Protein AF-A0A2A2K9R4-F1 (afdb_monomer_lite)

Organism: NCBI:txid2018661

Secondary structure (DSSP, 8-state):
-HHHHHHHHHHHHHHHHHHHHHHTTHHHHHHHHHHHHHHHHHHHHHHS-HHHHHHHHHHHTSTTT--HHHHHHHHHHHH-HHHHHHHHHSHHHHHHHHHHHHHHHHHHH-HHHHHHHHHHHHHHHHHHHHHHHH--

Sequence (136 aa):
MERMIQFVAVVVVCTSIGIACEHYEVNRYLKWLLMALPAIVWVLRKHLTVEDQRQDLFKLYSEEHFNDAEFANIVQATRDPAKAKELGQSDQGKRLSEKLTRLMRESASDPQVQALAQARMQEVEDDLSALEQALP

Foldseek 3Di:
DVVVVVVVVVVVVVVVVVVVCVVVCVVVVVVCCVVVVVQLVVLCCVLVDPVVVVVVVCVLLDCVQDDPVRNVLVVVLVVDVVSVVVLCVDPNNVVVVVSSVVSVVVCVPDPVSVVVVVVSVVSSVVSSVVVVVVPD

pLDDT: mean 80.36, std 9.48, range [56.12, 93.31]

Radius of gyration: 26.51 Å; chains: 1; bounding box: 44×22×79 Å

Structure (mmCIF, N/CA/C/O backbone):
data_AF-A0A2A2K9R4-F1
#
_entry.id   AF-A0A2A2K9R4-F1
#
loop_
_atom_site.group_PDB
_atom_site.id
_atom_site.type_symbol
_atom_site.label_atom_id
_atom_site.label_alt_id
_atom_site.label_comp_id
_atom_site.label_asym_id
_atom_site.label_entity_id
_atom_site.label_seq_id
_atom_site.pdbx_PDB_ins_code
_atom_site.Cartn_x
_atom_site.Cartn_y
_atom_site.Cartn_z
_atom_site.occupancy
_atom_site.B_iso_or_equiv
_atom_site.auth_seq_id
_atom_site.auth_comp_id
_atom_site.auth_asym_id
_atom_site.auth_atom_id
_atom_site.pdbx_PDB_model_num
ATOM 1 N N . MET A 1 1 ? 24.345 6.471 56.551 1.00 60.69 1 MET A N 1
ATOM 2 C CA . MET A 1 1 ? 23.112 7.290 56.615 1.00 60.69 1 MET A CA 1
ATOM 3 C C . MET A 1 1 ? 22.710 7.824 55.243 1.00 60.69 1 MET A C 1
ATOM 5 O O . MET A 1 1 ? 21.556 7.675 54.877 1.00 60.69 1 MET A O 1
ATOM 9 N N . GLU A 1 2 ? 23.646 8.330 54.441 1.00 67.75 2 GLU A N 1
ATOM 10 C CA . GLU A 1 2 ? 23.382 8.904 53.108 1.00 67.75 2 GLU A CA 1
ATOM 11 C C . GLU A 1 2 ? 22.692 7.946 52.108 1.00 67.75 2 GLU A C 1
ATOM 13 O O . GLU A 1 2 ? 21.677 8.296 51.512 1.00 67.75 2 GLU A O 1
ATOM 18 N N . ARG A 1 3 ? 23.140 6.684 52.010 1.00 66.69 3 ARG A N 1
ATOM 19 C CA . ARG A 1 3 ? 22.508 5.667 51.136 1.00 66.69 3 ARG A CA 1
ATOM 20 C C . ARG A 1 3 ? 21.084 5.278 51.554 1.00 66.69 3 ARG A C 1
ATOM 22 O O . ARG A 1 3 ? 20.280 4.885 50.719 1.00 66.69 3 ARG A O 1
ATOM 29 N N . MET A 1 4 ? 20.773 5.387 52.845 1.00 73.56 4 MET A N 1
ATOM 30 C CA . MET A 1 4 ? 19.445 5.071 53.379 1.00 73.56 4 MET A CA 1
ATOM 31 C C . MET A 1 4 ? 18.447 6.179 53.027 1.00 73.56 4 MET A C 1
ATOM 33 O O . MET A 1 4 ? 17.317 5.890 52.650 1.00 73.56 4 MET A O 1
ATOM 37 N N . ILE A 1 5 ? 18.896 7.439 53.061 1.00 77.88 5 ILE A N 1
ATOM 38 C CA . ILE A 1 5 ? 18.103 8.599 52.634 1.00 77.88 5 ILE A CA 1
ATOM 39 C C . ILE A 1 5 ? 17.804 8.527 51.129 1.00 77.88 5 ILE A C 1
ATOM 41 O O . ILE A 1 5 ? 16.665 8.745 50.728 1.00 77.88 5 ILE A O 1
ATOM 45 N N . GLN A 1 6 ? 18.784 8.145 50.302 1.00 71.19 6 GLN A N 1
ATOM 46 C CA . GLN A 1 6 ? 18.570 7.943 48.862 1.00 71.19 6 GLN A CA 1
ATOM 47 C C . GLN A 1 6 ? 17.536 6.849 48.572 1.00 71.19 6 GLN A C 1
ATOM 49 O O . GLN A 1 6 ? 16.667 7.036 47.726 1.00 71.19 6 GLN A O 1
ATOM 54 N N . PHE A 1 7 ? 17.593 5.729 49.296 1.00 78.44 7 PHE A N 1
ATOM 55 C CA . PHE A 1 7 ? 16.645 4.632 49.103 1.00 78.44 7 PHE A CA 1
ATOM 56 C C . PHE A 1 7 ? 15.212 5.049 49.458 1.00 78.44 7 PHE A C 1
ATOM 58 O O . PHE A 1 7 ? 14.286 4.816 48.686 1.00 78.44 7 PHE A O 1
ATOM 65 N N . VAL A 1 8 ? 15.033 5.738 50.590 1.00 81.50 8 VAL A N 1
ATOM 66 C CA . VAL A 1 8 ? 13.720 6.252 51.010 1.00 81.50 8 VAL A CA 1
ATOM 67 C C . VAL A 1 8 ? 13.184 7.280 50.010 1.00 81.50 8 VAL A C 1
ATOM 69 O O . VAL A 1 8 ? 12.012 7.215 49.649 1.00 81.50 8 VAL A O 1
ATOM 72 N N . ALA A 1 9 ? 14.033 8.178 49.502 1.00 81.38 9 ALA A N 1
ATOM 73 C CA . ALA A 1 9 ? 13.630 9.162 48.498 1.00 81.38 9 ALA A CA 1
ATOM 74 C C . ALA A 1 9 ? 13.121 8.499 47.206 1.00 81.38 9 ALA A C 1
ATOM 76 O O . ALA A 1 9 ? 12.073 8.887 46.693 1.00 81.38 9 ALA A O 1
ATOM 77 N N . VAL A 1 10 ? 13.807 7.461 46.716 1.00 81.88 10 VAL A N 1
ATOM 78 C CA . VAL A 1 10 ? 13.382 6.718 45.518 1.00 81.88 10 VAL A CA 1
ATOM 79 C C . VAL A 1 10 ? 12.041 6.020 45.745 1.00 81.88 10 VAL A C 1
ATOM 81 O O . VAL A 1 10 ? 11.152 6.128 44.905 1.00 81.88 10 VAL A O 1
ATOM 84 N N . VAL A 1 11 ? 11.852 5.359 46.892 1.00 80.38 11 VAL A N 1
ATOM 85 C CA . VAL A 1 11 ? 10.588 4.666 47.196 1.00 80.38 11 VAL A CA 1
ATOM 86 C C . VAL A 1 11 ? 9.416 5.648 47.267 1.00 80.38 11 VAL A C 1
ATOM 88 O O . VAL A 1 11 ? 8.354 5.375 46.708 1.00 80.38 11 VAL A O 1
ATOM 91 N N . VAL A 1 12 ? 9.602 6.812 47.894 1.00 85.81 12 VAL A N 1
ATOM 92 C CA . VAL A 1 12 ? 8.556 7.844 47.988 1.00 85.81 12 VAL A CA 1
ATOM 93 C C . VAL A 1 12 ? 8.204 8.405 46.607 1.00 85.81 12 VAL A C 1
ATOM 95 O O . VAL A 1 12 ? 7.021 8.549 46.292 1.00 85.81 12 VAL A O 1
ATOM 98 N N . VAL A 1 13 ? 9.200 8.658 45.752 1.00 82.94 13 VAL A N 1
ATOM 99 C CA . VAL A 1 13 ? 8.982 9.130 44.374 1.00 82.94 13 VAL A CA 1
ATOM 100 C C . VAL A 1 13 ? 8.247 8.079 43.537 1.00 82.94 13 VAL A C 1
ATOM 102 O O . VAL A 1 13 ? 7.242 8.393 42.909 1.00 82.94 13 VAL A O 1
ATOM 105 N N . CYS A 1 14 ? 8.668 6.813 43.570 1.00 69.44 14 CYS A N 1
ATOM 106 C CA . CYS A 1 14 ? 7.992 5.751 42.820 1.00 69.44 14 CYS A CA 1
ATOM 107 C C . CYS A 1 14 ? 6.544 5.534 43.286 1.00 69.44 14 CYS A C 1
ATOM 109 O O . CYS A 1 14 ? 5.653 5.343 42.460 1.00 69.44 14 CYS A O 1
ATOM 111 N N . THR A 1 15 ? 6.292 5.611 44.594 1.00 78.44 15 THR A N 1
ATOM 112 C CA . THR A 1 15 ? 4.946 5.426 45.160 1.00 78.44 15 THR A CA 1
ATOM 113 C C . THR A 1 15 ? 4.021 6.588 44.795 1.00 78.44 15 THR A C 1
ATOM 115 O O . THR A 1 15 ? 2.878 6.369 44.403 1.00 78.44 15 THR A O 1
ATOM 118 N N . SER A 1 16 ? 4.514 7.828 44.855 1.00 75.38 16 SER A N 1
ATOM 119 C CA . SER A 1 16 ? 3.735 9.016 44.476 1.00 75.38 16 SER A CA 1
ATOM 120 C C . SER A 1 16 ? 3.451 9.081 42.973 1.00 75.38 16 SER A C 1
ATOM 122 O O . SER A 1 16 ? 2.343 9.451 42.593 1.00 75.38 16 SER A O 1
ATOM 124 N N . ILE A 1 17 ? 4.385 8.637 42.122 1.00 75.81 17 ILE A N 1
ATOM 125 C CA . ILE A 1 17 ? 4.136 8.452 40.683 1.00 75.81 17 ILE A CA 1
ATOM 126 C C . ILE A 1 17 ? 3.053 7.389 40.454 1.00 75.81 17 ILE A C 1
ATOM 128 O O . ILE A 1 17 ? 2.146 7.625 39.664 1.00 75.81 17 ILE A O 1
ATOM 132 N N . GLY A 1 18 ? 3.098 6.257 41.167 1.00 69.94 18 GLY A N 1
ATOM 133 C CA . GLY A 1 18 ? 2.070 5.214 41.074 1.00 69.94 18 GLY A CA 1
ATOM 134 C C . GLY A 1 18 ? 0.670 5.726 41.426 1.00 69.94 18 GLY A C 1
ATOM 135 O O . GLY A 1 18 ? -0.262 5.548 40.644 1.00 69.94 18 GLY A O 1
ATOM 136 N N . ILE A 1 19 ? 0.547 6.446 42.545 1.00 76.62 19 ILE A N 1
ATOM 137 C CA . ILE A 1 19 ? -0.716 7.059 42.990 1.00 76.62 19 ILE A CA 1
ATOM 138 C C . ILE A 1 19 ? -1.186 8.130 41.999 1.00 76.62 19 ILE A C 1
ATOM 140 O O . ILE A 1 19 ? -2.371 8.197 41.685 1.00 76.62 19 ILE A O 1
ATOM 144 N N . ALA A 1 20 ? -0.278 8.951 41.461 1.00 69.25 20 ALA A N 1
ATOM 145 C CA . ALA A 1 20 ? -0.625 9.936 40.442 1.00 69.25 20 ALA A CA 1
ATOM 146 C C . ALA A 1 20 ? -1.120 9.258 39.152 1.00 69.25 20 ALA A C 1
ATOM 148 O O . ALA A 1 20 ? -2.157 9.641 38.623 1.00 69.25 20 ALA A O 1
ATOM 149 N N . CYS A 1 21 ? -0.448 8.212 38.666 1.00 62.50 21 CYS A N 1
ATOM 150 C CA . CYS A 1 21 ? -0.892 7.454 37.492 1.00 62.50 21 CYS A CA 1
ATOM 151 C C . CYS A 1 21 ? -2.268 6.794 37.686 1.00 62.50 21 CYS A C 1
ATOM 153 O O . CYS A 1 21 ? -3.030 6.680 36.723 1.00 62.50 21 CYS A O 1
ATOM 155 N N . GLU A 1 22 ? -2.590 6.373 38.909 1.00 67.44 22 GLU A N 1
ATOM 156 C CA . GLU A 1 22 ? -3.905 5.843 39.278 1.00 67.44 22 GLU A CA 1
ATOM 157 C C . GLU A 1 22 ? -4.966 6.955 39.357 1.00 67.44 22 GLU A C 1
ATOM 159 O O . GLU A 1 22 ? -6.069 6.792 38.842 1.00 67.44 22 GLU A O 1
ATOM 164 N N . HIS A 1 23 ? -4.605 8.121 39.905 1.00 65.88 23 HIS A N 1
ATOM 165 C CA . HIS A 1 23 ? -5.486 9.283 40.048 1.00 65.88 23 HIS A CA 1
ATOM 166 C C . HIS A 1 23 ? -5.819 9.975 38.715 1.00 65.88 23 HIS A C 1
ATOM 168 O O . HIS A 1 23 ? -6.942 10.425 38.522 1.00 65.88 23 HIS A O 1
ATOM 174 N N . TYR A 1 24 ? -4.869 10.033 37.776 1.00 66.25 24 TYR A N 1
ATOM 175 C CA . TYR A 1 24 ? -5.051 10.649 36.453 1.00 66.25 24 TYR A CA 1
ATOM 176 C C . TYR A 1 24 ? -5.689 9.708 35.414 1.00 66.25 24 TYR A C 1
ATOM 178 O O . TYR A 1 24 ? -5.652 10.001 34.221 1.00 66.25 24 TYR A O 1
ATOM 186 N N . GLU A 1 25 ? -6.228 8.556 35.833 1.00 62.69 25 GLU A N 1
ATOM 187 C CA . GLU A 1 25 ? -6.805 7.527 34.951 1.00 62.69 25 GLU A CA 1
ATOM 188 C C . GLU A 1 25 ? -5.873 7.074 33.811 1.00 62.69 25 GLU A C 1
ATOM 190 O O . GLU A 1 25 ? -6.316 6.457 32.841 1.00 62.69 25 GLU A O 1
ATOM 195 N N . VAL A 1 26 ? -4.560 7.314 33.924 1.00 60.31 26 VAL A N 1
ATOM 196 C CA . VAL A 1 26 ? -3.576 6.934 32.898 1.00 60.31 26 VAL A CA 1
ATOM 197 C C . VAL A 1 26 ? -3.638 5.429 32.674 1.00 60.31 26 VAL A C 1
ATOM 199 O O . VAL A 1 26 ? -3.581 4.976 31.540 1.00 60.31 26 VAL A O 1
ATOM 202 N N . ASN A 1 27 ? -3.871 4.652 33.734 1.00 61.84 27 ASN A N 1
ATOM 203 C CA . ASN A 1 27 ? -4.061 3.2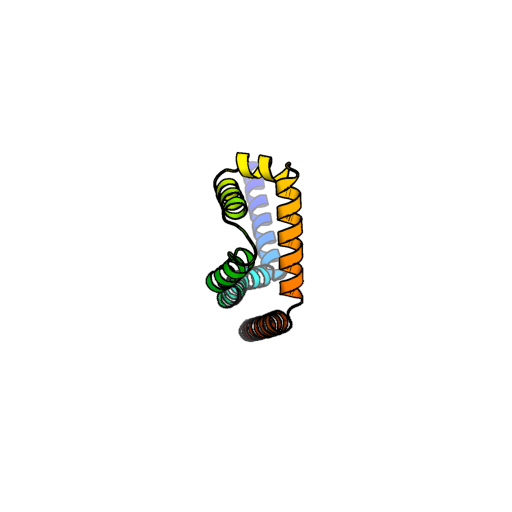05 33.656 1.00 61.84 27 ASN A CA 1
ATOM 204 C C . ASN A 1 27 ? -5.355 2.800 32.913 1.00 61.84 27 ASN A C 1
ATOM 206 O O . ASN A 1 27 ? -5.396 1.747 32.280 1.00 61.84 27 ASN A O 1
ATOM 210 N N . ARG A 1 28 ? -6.403 3.637 32.943 1.00 60.34 28 ARG A N 1
ATOM 211 C CA . ARG A 1 28 ? -7.653 3.429 32.193 1.00 60.34 28 ARG A CA 1
ATOM 212 C C . ARG A 1 28 ? -7.432 3.693 30.710 1.00 60.34 28 ARG A C 1
ATOM 214 O O . ARG A 1 28 ? -7.732 2.817 29.909 1.00 60.34 28 ARG A O 1
ATOM 221 N N . TYR A 1 29 ? -6.823 4.828 30.358 1.00 59.97 29 TYR A N 1
ATOM 222 C CA . TYR A 1 29 ? -6.469 5.148 28.972 1.00 59.97 29 TYR A CA 1
ATOM 223 C C . TYR A 1 29 ? -5.464 4.155 28.392 1.00 59.97 29 TYR A C 1
ATOM 225 O O . TYR A 1 29 ? -5.659 3.699 27.275 1.00 59.97 29 TYR A O 1
ATOM 233 N N . LEU A 1 30 ? -4.433 3.754 29.144 1.00 63.97 30 LEU A N 1
ATOM 234 C CA . LEU A 1 30 ? -3.456 2.766 28.682 1.00 63.97 30 LEU A CA 1
ATOM 235 C C . LEU A 1 30 ? -4.104 1.393 28.470 1.00 63.97 30 LEU A C 1
ATOM 237 O O . LEU A 1 30 ? -3.813 0.747 27.470 1.00 63.97 30 LEU A O 1
ATOM 241 N N . LYS A 1 31 ? -5.008 0.959 29.365 1.00 60.66 31 LYS A N 1
ATOM 242 C CA . LYS A 1 31 ? -5.814 -0.259 29.171 1.00 60.66 31 LYS A CA 1
ATOM 243 C C . LYS A 1 31 ? -6.698 -0.158 27.936 1.00 60.66 31 LYS A C 1
ATOM 245 O O . LYS A 1 31 ? -6.731 -1.100 27.155 1.00 60.66 31 LYS A O 1
ATOM 250 N N . TRP A 1 32 ? -7.381 0.968 27.747 1.00 63.12 32 TRP A N 1
ATOM 251 C CA . TRP A 1 32 ? -8.226 1.204 26.579 1.00 63.12 32 TRP A CA 1
ATOM 252 C C . TRP A 1 32 ? -7.398 1.157 25.293 1.00 63.12 32 TRP A C 1
ATOM 254 O O . TRP A 1 32 ? -7.742 0.449 24.359 1.00 63.12 32 TRP A O 1
ATOM 264 N N . LEU A 1 33 ? -6.235 1.808 25.284 1.00 64.06 33 LEU A N 1
ATOM 265 C CA . LEU A 1 33 ? -5.315 1.848 24.149 1.00 64.06 33 LEU A CA 1
ATOM 266 C C . LEU A 1 33 ? -4.709 0.462 23.859 1.00 64.06 33 LEU A C 1
ATOM 268 O O . LEU A 1 33 ? -4.621 0.069 22.701 1.00 64.06 33 LEU A O 1
ATOM 272 N N . LEU A 1 34 ? -4.371 -0.316 24.894 1.00 63.91 34 LEU A N 1
ATOM 273 C CA . LEU A 1 34 ? -3.881 -1.697 24.775 1.00 63.91 34 LEU A CA 1
ATOM 274 C C . LEU A 1 34 ? -4.962 -2.698 24.336 1.00 63.91 34 LEU A C 1
ATOM 276 O O . LEU A 1 34 ? -4.627 -3.658 23.646 1.00 63.91 34 LEU A O 1
ATOM 280 N N . MET A 1 35 ? -6.231 -2.502 24.714 1.00 64.19 35 MET A N 1
ATOM 281 C CA . MET A 1 35 ? -7.337 -3.395 24.333 1.00 64.19 35 MET A CA 1
ATOM 282 C C . MET A 1 35 ? -7.976 -3.024 22.987 1.00 64.19 35 MET A C 1
ATOM 284 O O . MET A 1 35 ? -8.359 -3.918 22.234 1.00 64.19 35 MET A O 1
ATOM 288 N N . ALA A 1 36 ? -8.044 -1.736 22.646 1.00 69.12 36 ALA A N 1
ATOM 289 C CA . ALA A 1 36 ? -8.643 -1.259 21.403 1.00 69.12 36 ALA A CA 1
ATOM 290 C C . ALA A 1 36 ? -7.710 -1.428 20.194 1.00 69.12 36 ALA A C 1
ATOM 292 O O . ALA A 1 36 ? -8.180 -1.776 19.115 1.00 69.12 36 ALA A O 1
ATOM 293 N N . LEU A 1 37 ? -6.389 -1.250 20.349 1.00 73.81 37 LEU A N 1
ATOM 294 C CA . LEU A 1 37 ? -5.434 -1.385 19.235 1.00 73.81 37 LEU A CA 1
ATOM 295 C C . LEU A 1 37 ? -5.536 -2.736 18.503 1.00 73.81 37 LEU A C 1
ATOM 297 O O . LEU A 1 37 ? -5.658 -2.730 17.278 1.00 73.81 37 LEU A O 1
ATOM 301 N N . PRO A 1 38 ? -5.518 -3.894 19.195 1.00 79.75 38 PRO A N 1
ATOM 302 C CA . PRO A 1 38 ? -5.665 -5.190 18.538 1.00 79.75 38 PRO A CA 1
ATOM 303 C C . PRO A 1 38 ? -7.006 -5.348 17.813 1.00 79.75 38 PRO A C 1
ATOM 305 O O . PRO A 1 38 ? -7.042 -5.942 16.737 1.00 79.75 38 PRO A O 1
ATOM 308 N N . ALA A 1 39 ? -8.089 -4.802 18.373 1.00 80.31 39 ALA A N 1
ATOM 309 C CA . ALA A 1 39 ? -9.430 -4.882 17.799 1.00 80.31 39 ALA A CA 1
ATOM 310 C C . ALA A 1 39 ? -9.570 -4.009 16.541 1.00 80.31 39 ALA A C 1
ATOM 312 O O . ALA A 1 39 ? -10.062 -4.475 15.516 1.00 80.31 39 ALA A O 1
ATOM 313 N N . ILE A 1 40 ? -9.037 -2.785 16.572 1.00 79.94 40 ILE A N 1
ATOM 314 C CA . ILE A 1 40 ? -8.976 -1.892 15.408 1.00 79.94 40 ILE A CA 1
ATOM 315 C C . ILE A 1 40 ? -8.130 -2.529 14.299 1.00 79.94 40 ILE A C 1
ATOM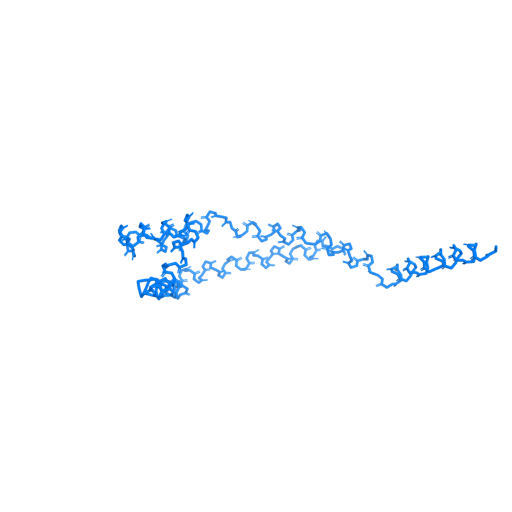 317 O O . ILE A 1 40 ? -8.549 -2.582 13.145 1.00 79.94 40 ILE A O 1
ATOM 321 N N . VAL A 1 41 ? -6.958 -3.081 14.636 1.00 82.88 41 VAL A N 1
ATOM 322 C CA . VAL A 1 41 ? -6.110 -3.799 13.669 1.00 82.88 41 VAL A CA 1
ATOM 323 C C . VAL A 1 41 ? -6.836 -5.010 13.083 1.00 82.88 41 VAL A C 1
ATOM 325 O O . VAL A 1 41 ? -6.672 -5.305 11.899 1.00 82.88 41 VAL A O 1
ATOM 328 N N . TRP A 1 42 ? 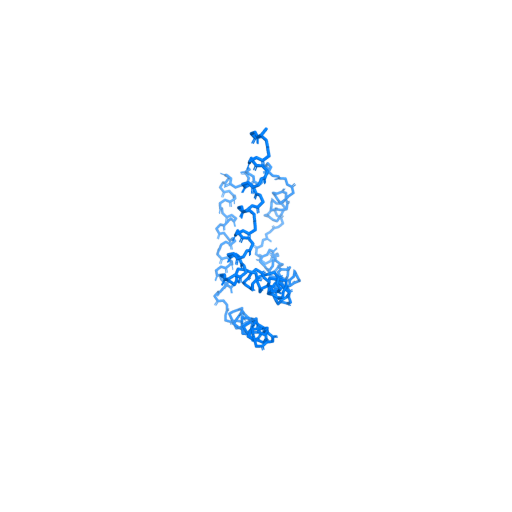-7.635 -5.714 13.884 1.00 84.88 42 TRP A N 1
ATOM 329 C CA . TRP A 1 42 ? -8.430 -6.843 13.413 1.00 84.88 42 TRP A CA 1
ATOM 330 C C . TRP A 1 42 ? -9.498 -6.413 12.399 1.00 84.88 42 TRP A C 1
ATOM 332 O O . TRP A 1 42 ? -9.566 -7.013 11.327 1.00 84.88 42 TRP A O 1
ATOM 342 N N . VAL A 1 43 ? -10.252 -5.340 12.673 1.00 83.50 43 VAL A N 1
ATOM 343 C CA . VAL A 1 43 ? -11.237 -4.781 11.725 1.00 83.50 43 VAL A CA 1
ATOM 344 C C . VAL A 1 43 ? -10.560 -4.341 10.432 1.00 83.50 43 VAL A C 1
ATOM 346 O O . VAL A 1 43 ? -11.004 -4.704 9.345 1.00 83.50 43 VAL A O 1
ATOM 349 N N . LEU A 1 44 ? -9.425 -3.647 10.525 1.00 81.50 44 LEU A N 1
ATOM 350 C CA . LEU A 1 44 ? -8.677 -3.240 9.337 1.00 81.50 44 LEU A CA 1
ATOM 351 C C . LEU A 1 44 ? -8.206 -4.447 8.517 1.00 81.50 44 LEU A C 1
ATOM 353 O O . LEU A 1 44 ? -8.341 -4.438 7.301 1.00 81.50 44 LEU A O 1
ATOM 357 N N . ARG A 1 45 ? -7.706 -5.515 9.151 1.00 82.38 45 ARG A N 1
ATOM 358 C CA . ARG A 1 45 ? -7.271 -6.738 8.444 1.00 82.38 45 ARG A CA 1
ATOM 359 C C . ARG A 1 45 ? -8.417 -7.538 7.830 1.00 82.38 45 ARG A C 1
ATOM 361 O O . ARG A 1 45 ? -8.180 -8.264 6.869 1.00 82.38 45 ARG A O 1
ATOM 368 N N . LYS A 1 46 ? -9.623 -7.439 8.390 1.00 83.38 46 LYS A N 1
ATOM 369 C CA . LYS A 1 46 ? -10.827 -8.078 7.846 1.00 83.38 46 LYS A CA 1
ATOM 370 C C . LYS A 1 46 ? -11.202 -7.486 6.484 1.00 83.38 46 LYS A C 1
ATOM 372 O O . LYS A 1 46 ? -11.627 -8.233 5.610 1.00 83.38 46 LYS A O 1
ATOM 377 N N . HIS A 1 47 ? -10.996 -6.180 6.308 1.00 81.50 47 HIS A N 1
ATOM 378 C CA . HIS A 1 47 ? -11.439 -5.437 5.122 1.00 81.50 47 HIS A CA 1
ATOM 379 C C . HIS A 1 47 ? -10.314 -5.074 4.146 1.00 81.50 47 HIS A C 1
ATOM 381 O O . HIS A 1 47 ? -10.541 -5.019 2.943 1.00 81.50 47 HIS A O 1
ATOM 387 N N . LEU A 1 48 ? -9.084 -4.878 4.627 1.00 75.00 48 LEU A N 1
ATOM 388 C CA . LEU A 1 48 ? -7.887 -4.666 3.803 1.00 75.00 48 LEU A CA 1
ATOM 389 C C . LEU A 1 48 ? -7.186 -6.006 3.570 1.00 75.00 48 LEU A C 1
ATOM 391 O O . LEU A 1 48 ? -6.127 -6.285 4.144 1.00 75.00 48 LEU A O 1
ATOM 395 N N . THR A 1 49 ? -7.806 -6.868 2.765 1.00 74.12 49 THR A N 1
ATOM 396 C CA . THR A 1 49 ? -7.256 -8.200 2.509 1.00 74.12 49 THR A CA 1
ATOM 397 C C . THR A 1 49 ? -6.100 -8.147 1.508 1.00 74.12 49 THR A C 1
ATOM 399 O O . THR A 1 49 ? -6.076 -7.354 0.567 1.00 74.12 49 THR A O 1
ATOM 402 N N . VAL A 1 50 ? -5.125 -9.038 1.699 1.00 69.25 50 VAL A N 1
ATOM 403 C CA . VAL A 1 50 ? -3.995 -9.205 0.767 1.00 69.25 50 VAL A CA 1
ATOM 404 C C . VAL A 1 50 ? -4.480 -9.675 -0.608 1.00 69.25 50 VAL A C 1
ATOM 406 O O . VAL A 1 50 ? -3.856 -9.373 -1.620 1.00 69.25 50 VAL A O 1
ATOM 409 N N . GLU A 1 51 ? -5.592 -10.407 -0.652 1.00 69.31 51 GLU A N 1
ATOM 410 C CA . GLU A 1 51 ? -6.142 -10.952 -1.890 1.00 69.31 51 GLU A CA 1
ATOM 411 C C . GLU A 1 51 ? -6.791 -9.870 -2.761 1.00 69.31 51 GLU A C 1
ATOM 413 O O . GLU A 1 51 ? -6.566 -9.854 -3.970 1.00 69.31 51 GLU A O 1
ATOM 418 N N . ASP A 1 52 ? -7.500 -8.916 -2.153 1.00 69.56 52 ASP A N 1
ATOM 419 C CA . ASP A 1 52 ? -8.048 -7.761 -2.871 1.00 69.56 52 ASP A CA 1
ATOM 420 C C . ASP A 1 52 ? -6.916 -6.885 -3.429 1.00 69.56 52 ASP A C 1
ATOM 422 O O . ASP A 1 52 ? -6.890 -6.569 -4.618 1.00 69.56 52 ASP A O 1
ATOM 426 N N . GLN A 1 53 ? -5.888 -6.608 -2.615 1.00 67.50 53 GLN A N 1
ATOM 427 C CA . GLN A 1 53 ? -4.690 -5.893 -3.075 1.00 67.50 53 GLN A CA 1
ATOM 428 C C . GLN A 1 53 ? -3.982 -6.623 -4.222 1.00 67.50 53 GLN A C 1
ATOM 430 O O . GLN A 1 53 ? -3.475 -5.995 -5.152 1.00 67.50 53 GLN A O 1
ATOM 435 N N . ARG A 1 54 ? -3.945 -7.959 -4.176 1.00 74.12 54 ARG A N 1
ATOM 436 C CA . ARG A 1 54 ? -3.365 -8.783 -5.237 1.00 74.12 54 ARG A CA 1
ATOM 437 C C . ARG A 1 54 ? -4.150 -8.634 -6.540 1.00 74.12 54 ARG A C 1
ATOM 439 O O . ARG A 1 54 ? -3.529 -8.494 -7.590 1.00 74.12 54 ARG A O 1
ATOM 446 N N . GLN A 1 55 ? -5.480 -8.650 -6.489 1.00 74.56 55 GLN A N 1
ATOM 447 C CA . GLN A 1 55 ? -6.324 -8.472 -7.674 1.00 74.56 55 GLN A CA 1
ATOM 448 C C . GLN A 1 55 ? -6.190 -7.071 -8.279 1.00 74.56 55 GLN A C 1
ATOM 450 O O . GLN A 1 55 ? -6.065 -6.951 -9.500 1.00 74.56 55 GLN A O 1
ATOM 455 N N . ASP A 1 56 ? -6.134 -6.033 -7.446 1.00 76.56 56 ASP A N 1
ATOM 456 C CA . ASP A 1 56 ? -5.929 -4.656 -7.904 1.00 76.56 56 ASP A CA 1
ATOM 457 C C . ASP A 1 56 ? -4.563 -4.482 -8.574 1.00 76.56 56 ASP A C 1
ATOM 459 O O . ASP A 1 56 ? -4.458 -3.894 -9.654 1.00 76.56 56 ASP A O 1
ATOM 463 N N . LEU A 1 57 ? -3.514 -5.069 -7.989 1.00 73.50 57 LEU A N 1
ATOM 464 C CA . LEU A 1 57 ? -2.190 -5.104 -8.602 1.00 73.50 57 LEU A CA 1
ATOM 465 C C . LEU A 1 57 ? -2.196 -5.897 -9.914 1.00 73.50 57 LEU A C 1
ATOM 467 O O . LEU A 1 57 ? -1.589 -5.452 -10.883 1.00 73.50 57 LEU A O 1
ATOM 471 N N . PHE A 1 58 ? -2.901 -7.028 -9.997 1.00 75.62 58 PHE A N 1
ATOM 472 C CA . PHE A 1 58 ? -3.001 -7.784 -11.248 1.00 75.62 58 PHE A CA 1
ATOM 473 C C . PHE A 1 58 ? -3.709 -7.008 -12.357 1.00 75.62 58 PHE A C 1
ATOM 475 O O . PHE A 1 58 ? -3.252 -7.059 -13.496 1.00 75.62 58 PHE A O 1
ATOM 482 N N . LYS A 1 59 ? -4.778 -6.266 -12.045 1.00 77.75 59 LYS A N 1
ATOM 483 C CA . LYS A 1 59 ? -5.425 -5.376 -13.021 1.00 77.75 59 LYS A CA 1
ATOM 484 C C . LYS A 1 59 ? -4.468 -4.286 -13.491 1.00 77.75 59 LYS A C 1
ATOM 486 O O . LYS A 1 59 ? -4.301 -4.100 -14.694 1.00 77.75 59 LYS A O 1
ATOM 491 N N . LEU A 1 60 ? -3.807 -3.610 -12.549 1.00 77.81 60 LEU A N 1
ATOM 492 C CA . LEU A 1 60 ? -2.884 -2.515 -12.847 1.00 77.81 60 LEU A CA 1
ATOM 493 C C . LEU A 1 60 ? -1.691 -2.970 -13.690 1.00 77.81 60 LEU A C 1
ATOM 495 O O . LEU A 1 60 ? -1.336 -2.286 -14.643 1.00 77.81 60 LEU A O 1
ATOM 499 N N . TYR A 1 61 ? -1.093 -4.115 -13.368 1.00 74.00 61 TYR A N 1
ATOM 500 C CA . TYR A 1 61 ? 0.089 -4.652 -14.044 1.00 74.00 61 TYR A CA 1
ATOM 501 C C . TYR A 1 61 ? -0.252 -5.684 -15.139 1.00 74.00 61 TYR A C 1
ATOM 503 O O . TYR A 1 61 ? 0.588 -6.499 -15.503 1.00 74.00 61 TYR A O 1
ATOM 511 N N . SER A 1 62 ? -1.470 -5.680 -15.677 1.00 76.50 62 SER A N 1
ATOM 512 C CA . SER A 1 62 ? -1.891 -6.641 -16.704 1.00 76.50 62 SER A CA 1
ATOM 513 C C . SER A 1 62 ? -1.212 -6.419 -18.067 1.00 76.50 62 SER A C 1
ATOM 515 O O . SER A 1 62 ? -0.714 -5.329 -18.365 1.00 76.50 62 SER A O 1
ATOM 517 N N . GLU A 1 63 ? -1.250 -7.443 -18.930 1.00 70.94 63 GLU A N 1
ATOM 518 C CA . GLU A 1 63 ? -0.782 -7.377 -20.330 1.00 70.94 63 GLU A CA 1
ATOM 519 C C . GLU A 1 63 ? -1.546 -6.338 -21.172 1.00 70.94 63 GLU A C 1
ATOM 521 O O . GLU A 1 63 ? -1.047 -5.855 -22.187 1.00 70.94 63 GLU A O 1
ATOM 526 N N . GLU A 1 64 ? -2.745 -5.940 -20.734 1.00 79.06 64 GLU A N 1
ATOM 527 C CA . GLU A 1 64 ? -3.503 -4.838 -21.335 1.00 79.06 64 GLU A CA 1
ATOM 528 C C . GLU A 1 64 ? -2.765 -3.500 -21.190 1.00 79.06 64 GLU A C 1
ATOM 530 O O . GLU A 1 64 ? -2.849 -2.619 -22.049 1.00 79.06 64 GLU A O 1
ATOM 535 N N . HIS A 1 65 ? -2.027 -3.333 -20.093 1.00 80.19 65 HIS A N 1
ATOM 536 C CA . HIS A 1 65 ? -1.360 -2.086 -19.761 1.00 80.19 65 HIS A CA 1
ATOM 537 C C . HIS A 1 65 ? 0.148 -2.152 -19.956 1.00 80.19 65 HIS A C 1
ATOM 539 O O . HIS A 1 65 ? 0.740 -1.117 -20.254 1.00 80.19 65 HIS A O 1
ATOM 545 N N . PHE A 1 66 ? 0.780 -3.318 -19.830 1.00 84.81 66 PHE A N 1
ATOM 546 C CA . PHE A 1 66 ? 2.233 -3.479 -19.893 1.00 84.81 66 PHE A CA 1
ATOM 547 C C . PHE A 1 66 ? 2.638 -4.548 -20.901 1.00 84.81 66 PHE A C 1
ATOM 549 O O . PHE A 1 66 ? 2.055 -5.622 -20.943 1.00 84.81 66 PHE A O 1
ATOM 556 N N . ASN A 1 67 ? 3.684 -4.273 -21.682 1.00 85.12 67 ASN A N 1
ATOM 557 C CA . ASN A 1 67 ? 4.304 -5.307 -22.514 1.00 85.12 67 ASN A CA 1
ATOM 558 C C . ASN A 1 67 ? 5.371 -6.098 -21.734 1.00 85.12 67 ASN A C 1
ATOM 560 O O . ASN A 1 67 ? 5.876 -5.638 -20.706 1.00 85.12 67 ASN A O 1
ATOM 564 N N . ASP A 1 68 ? 5.775 -7.251 -22.273 1.00 83.75 68 ASP A N 1
ATOM 565 C CA . ASP A 1 68 ? 6.751 -8.160 -21.652 1.00 83.75 68 ASP A CA 1
ATOM 566 C C . ASP A 1 68 ? 8.071 -7.481 -21.262 1.00 83.75 68 ASP A C 1
ATOM 568 O O . ASP A 1 68 ? 8.658 -7.797 -20.227 1.00 83.75 68 ASP A O 1
ATOM 572 N N . ALA A 1 69 ? 8.546 -6.525 -22.067 1.00 85.12 69 ALA A N 1
ATOM 573 C CA . ALA A 1 69 ? 9.799 -5.821 -21.806 1.00 85.12 69 ALA A CA 1
ATOM 574 C C . ALA A 1 69 ? 9.668 -4.832 -20.635 1.00 85.12 69 ALA A C 1
ATOM 576 O O . ALA A 1 69 ? 10.558 -4.744 -19.787 1.00 85.12 69 ALA A O 1
ATOM 577 N N . GLU A 1 70 ? 8.553 -4.103 -20.555 1.00 84.44 70 GLU A N 1
ATOM 578 C CA . GLU A 1 70 ? 8.242 -3.242 -19.411 1.00 84.44 70 GLU A CA 1
ATOM 579 C C . GLU A 1 70 ? 8.069 -4.074 -18.136 1.00 84.44 70 GLU A C 1
ATOM 581 O O . GLU A 1 70 ? 8.616 -3.721 -17.088 1.00 84.44 70 GLU A O 1
ATOM 586 N N . PHE A 1 71 ? 7.373 -5.208 -18.236 1.00 84.50 71 PHE A N 1
ATOM 587 C CA . PHE A 1 71 ? 7.127 -6.098 -17.109 1.00 84.50 71 PHE A CA 1
ATOM 588 C C . PHE A 1 71 ? 8.423 -6.732 -16.590 1.00 84.50 71 PHE A C 1
ATOM 590 O O . PHE A 1 71 ? 8.685 -6.719 -15.387 1.00 84.50 71 PHE A O 1
ATOM 597 N N . ALA A 1 72 ? 9.292 -7.207 -17.486 1.00 85.44 72 ALA A N 1
ATOM 598 C CA . ALA A 1 72 ? 10.604 -7.738 -17.124 1.00 85.44 72 ALA A CA 1
ATOM 599 C C . ALA A 1 72 ? 11.448 -6.707 -16.357 1.00 85.44 72 ALA A C 1
ATOM 601 O O . ALA A 1 72 ? 12.077 -7.051 -15.354 1.00 85.44 72 ALA A O 1
ATOM 602 N N . ASN A 1 73 ? 11.413 -5.438 -16.773 1.00 84.31 73 ASN A N 1
ATOM 603 C CA . ASN A 1 73 ? 12.133 -4.360 -16.096 1.00 84.31 73 ASN A CA 1
ATOM 604 C C . ASN A 1 73 ? 11.574 -4.071 -14.696 1.00 84.31 73 ASN A C 1
ATOM 606 O O . ASN A 1 73 ? 12.348 -3.909 -13.751 1.00 84.31 73 ASN A O 1
ATOM 610 N N . ILE A 1 74 ? 10.248 -4.064 -14.535 1.00 84.81 74 ILE A N 1
ATOM 611 C CA . ILE A 1 74 ? 9.593 -3.896 -13.227 1.00 84.81 74 ILE A CA 1
ATOM 612 C C . ILE A 1 74 ? 9.936 -5.069 -12.298 1.00 84.81 74 ILE A C 1
ATOM 614 O O . ILE A 1 74 ? 10.301 -4.861 -11.138 1.00 84.81 74 ILE A O 1
ATOM 618 N N . VAL A 1 75 ? 9.889 -6.305 -12.802 1.00 86.69 75 VAL A N 1
ATOM 619 C CA . VAL A 1 75 ? 10.215 -7.510 -12.023 1.00 86.69 75 VAL A CA 1
ATOM 620 C C . VAL A 1 75 ? 11.676 -7.503 -11.577 1.00 86.69 75 VAL A C 1
ATOM 622 O O . VAL A 1 75 ? 11.965 -7.816 -10.421 1.00 86.69 75 VAL A O 1
ATOM 625 N N . GLN A 1 76 ? 12.604 -7.127 -12.461 1.00 85.75 76 GLN A N 1
ATOM 626 C CA . GLN A 1 76 ? 14.022 -7.010 -12.113 1.00 85.75 76 GLN A CA 1
ATOM 627 C C . GLN A 1 76 ? 14.254 -5.933 -11.049 1.00 85.75 76 GLN A C 1
ATOM 629 O O . GLN A 1 76 ? 14.920 -6.204 -10.051 1.00 85.75 76 GLN A O 1
ATOM 634 N N . ALA A 1 77 ? 13.649 -4.753 -11.208 1.00 87.50 77 ALA A N 1
ATOM 635 C CA . ALA A 1 77 ? 13.729 -3.676 -10.224 1.00 87.50 77 ALA A CA 1
ATOM 636 C C . ALA A 1 77 ? 13.133 -4.073 -8.862 1.00 87.50 77 ALA A C 1
ATOM 638 O O . ALA A 1 77 ? 13.652 -3.681 -7.824 1.00 87.50 77 ALA A O 1
ATOM 639 N N . THR A 1 78 ? 12.082 -4.894 -8.843 1.00 84.06 78 THR A N 1
ATOM 640 C CA . THR A 1 78 ? 11.464 -5.363 -7.589 1.00 84.06 78 THR A CA 1
ATOM 641 C C . THR A 1 78 ? 12.370 -6.329 -6.815 1.00 84.06 78 THR A C 1
ATOM 643 O O . THR A 1 78 ? 12.290 -6.411 -5.591 1.00 84.06 78 THR A O 1
ATOM 646 N N . ARG A 1 79 ? 13.240 -7.071 -7.512 1.00 89.06 79 ARG A N 1
ATOM 647 C CA . ARG A 1 79 ? 14.131 -8.080 -6.912 1.00 89.06 79 ARG A CA 1
ATOM 648 C C . ARG A 1 79 ? 15.509 -7.536 -6.544 1.00 89.06 79 ARG A C 1
ATOM 650 O O . ARG A 1 79 ? 16.153 -8.101 -5.664 1.00 89.06 79 ARG A O 1
ATOM 657 N N . ASP A 1 80 ? 15.959 -6.476 -7.211 1.00 91.62 80 ASP A N 1
ATOM 658 C CA . ASP A 1 80 ? 17.290 -5.896 -7.036 1.00 91.62 80 ASP A CA 1
ATOM 659 C C . ASP A 1 80 ? 17.208 -4.385 -6.713 1.00 91.62 80 ASP A C 1
ATOM 661 O O . ASP A 1 80 ? 16.855 -3.578 -7.581 1.00 91.62 80 ASP A O 1
ATOM 665 N N . PRO A 1 81 ? 17.590 -3.965 -5.489 1.00 90.44 81 PRO A N 1
ATOM 666 C CA . PRO A 1 81 ? 17.590 -2.560 -5.079 1.00 90.44 81 PRO A CA 1
ATOM 667 C C . PRO A 1 81 ? 18.481 -1.651 -5.938 1.00 90.44 81 PRO A C 1
ATOM 669 O O . PRO A 1 81 ? 18.169 -0.470 -6.118 1.00 90.44 81 PRO A O 1
ATOM 672 N N . ALA A 1 82 ? 19.594 -2.167 -6.469 1.00 92.25 82 ALA A N 1
ATOM 673 C CA . ALA A 1 82 ? 20.471 -1.398 -7.345 1.00 92.25 82 ALA A CA 1
ATOM 674 C C . ALA A 1 82 ? 19.780 -1.129 -8.686 1.00 92.25 82 ALA A C 1
ATOM 676 O O . ALA A 1 82 ? 19.802 0.004 -9.174 1.00 92.25 82 ALA A O 1
ATOM 677 N N . LYS A 1 83 ? 19.080 -2.134 -9.225 1.00 89.06 83 LYS A N 1
ATOM 678 C CA . LYS A 1 83 ? 18.250 -1.988 -10.427 1.00 89.06 83 LYS A CA 1
ATOM 679 C C . LYS A 1 83 ? 17.049 -1.081 -10.210 1.00 89.06 83 LYS A C 1
ATOM 681 O O . LYS A 1 83 ? 16.736 -0.296 -11.099 1.00 89.06 83 LYS A O 1
ATOM 686 N N . ALA A 1 84 ? 16.425 -1.109 -9.033 1.00 89.19 84 ALA A N 1
ATOM 687 C CA . ALA A 1 84 ? 15.369 -0.158 -8.684 1.00 89.19 84 ALA A CA 1
ATOM 688 C C . ALA A 1 84 ? 15.865 1.292 -8.746 1.00 89.19 84 ALA A C 1
ATOM 690 O O . ALA A 1 84 ? 15.211 2.159 -9.327 1.00 89.19 84 ALA A O 1
ATOM 691 N N . LYS A 1 85 ? 17.047 1.551 -8.175 1.00 89.75 85 LYS A N 1
ATOM 692 C CA . LYS A 1 85 ? 17.658 2.883 -8.175 1.00 89.75 85 LYS A CA 1
ATOM 693 C C . LYS A 1 85 ? 18.038 3.336 -9.584 1.00 89.75 85 LYS A C 1
ATOM 695 O O . LYS A 1 85 ? 17.754 4.475 -9.944 1.00 89.75 85 LYS A O 1
ATOM 700 N N . GLU A 1 86 ? 18.645 2.450 -10.371 1.00 92.56 86 GLU A N 1
ATOM 701 C CA . GLU A 1 86 ? 18.993 2.700 -11.774 1.00 92.56 86 GLU A CA 1
ATOM 702 C C . GLU A 1 86 ? 17.740 3.037 -12.597 1.00 92.56 86 GLU A C 1
ATOM 704 O O . GLU A 1 86 ? 17.684 4.075 -13.259 1.00 92.56 86 GLU A O 1
ATOM 709 N N . LEU A 1 87 ? 16.694 2.211 -12.483 1.00 90.12 87 LEU A N 1
ATOM 710 C CA . LEU A 1 87 ? 15.433 2.420 -13.183 1.00 90.12 87 LEU A CA 1
ATOM 711 C C . LEU A 1 87 ? 14.804 3.758 -12.783 1.00 90.12 87 LEU A C 1
ATOM 713 O O . LEU A 1 87 ? 14.472 4.544 -13.665 1.00 90.12 87 LEU A O 1
ATOM 717 N N . GLY A 1 88 ? 14.715 4.063 -11.485 1.00 88.38 88 GLY A N 1
ATOM 718 C CA . GLY A 1 88 ? 14.125 5.309 -10.981 1.00 88.38 88 GLY A CA 1
ATOM 719 C C . GLY A 1 88 ? 14.841 6.589 -11.432 1.00 88.38 88 GLY A C 1
ATOM 720 O O . GLY A 1 88 ? 14.225 7.652 -11.473 1.00 88.38 88 GLY A O 1
ATOM 721 N N . GLN A 1 89 ? 16.121 6.503 -11.800 1.00 93.31 89 GLN A N 1
ATOM 722 C CA . GLN A 1 89 ? 16.898 7.635 -12.321 1.00 93.31 89 GLN A CA 1
ATOM 723 C C . GLN A 1 89 ? 16.841 7.755 -13.851 1.00 93.31 89 GLN A C 1
ATOM 725 O O . GLN A 1 89 ? 17.147 8.816 -14.398 1.00 93.31 89 GLN A O 1
ATOM 730 N N . SER A 1 90 ? 16.435 6.690 -14.541 1.00 92.62 90 SER A N 1
ATOM 731 C CA . SER A 1 90 ? 16.335 6.650 -15.999 1.00 92.62 90 SER A CA 1
ATOM 732 C C . SER A 1 90 ? 15.076 7.351 -16.524 1.00 92.62 90 SER A C 1
ATOM 734 O O . SER A 1 90 ? 14.037 7.408 -15.860 1.00 92.62 90 SER A O 1
ATOM 736 N N . ASP A 1 91 ? 15.121 7.825 -17.771 1.00 93.31 91 ASP A N 1
ATOM 737 C CA . ASP A 1 91 ? 13.930 8.371 -18.437 1.00 93.31 91 ASP A CA 1
ATOM 738 C C . ASP A 1 91 ? 12.860 7.300 -18.686 1.00 93.31 91 ASP A C 1
ATOM 740 O O . ASP A 1 91 ? 11.666 7.599 -18.682 1.00 93.31 91 ASP A O 1
ATOM 744 N N . GLN A 1 92 ? 13.266 6.036 -18.840 1.00 87.81 92 GLN A N 1
ATOM 745 C CA . GLN A 1 92 ? 12.335 4.914 -18.913 1.00 87.81 92 GLN A CA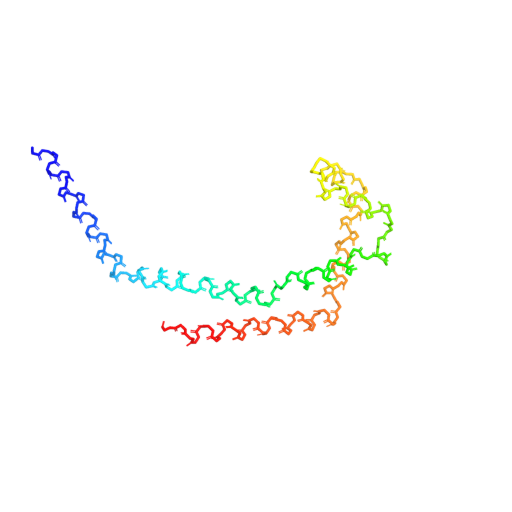 1
ATOM 746 C C . GLN A 1 92 ? 11.560 4.743 -17.600 1.00 87.81 92 GLN A C 1
ATOM 748 O O . GLN A 1 92 ? 10.341 4.584 -17.634 1.00 87.81 92 GLN A O 1
ATOM 753 N N . GLY A 1 93 ? 12.232 4.822 -16.449 1.00 88.31 93 GLY A N 1
ATOM 754 C CA . GLY A 1 93 ? 11.573 4.739 -15.146 1.00 88.31 93 GLY A CA 1
ATOM 755 C C . GLY A 1 93 ? 10.633 5.907 -14.876 1.00 88.31 93 GLY A C 1
ATOM 756 O O . GLY A 1 93 ? 9.548 5.692 -14.342 1.00 88.31 93 GLY A O 1
ATOM 757 N N . LYS A 1 94 ? 10.978 7.125 -15.320 1.00 90.75 94 LYS A N 1
ATOM 758 C CA . LYS A 1 94 ? 10.054 8.273 -15.263 1.00 90.75 94 LYS A CA 1
ATOM 759 C C . LYS A 1 94 ? 8.778 8.007 -16.063 1.00 90.75 94 LYS A C 1
ATOM 761 O O . LYS A 1 94 ? 7.689 8.145 -15.517 1.00 90.75 94 LYS A O 1
ATOM 766 N N . ARG A 1 95 ? 8.902 7.539 -17.312 1.00 90.44 95 ARG A N 1
ATOM 767 C CA . ARG A 1 95 ? 7.746 7.191 -18.164 1.00 90.44 95 ARG A CA 1
ATOM 768 C C . ARG A 1 95 ? 6.892 6.077 -17.559 1.00 90.44 95 ARG A C 1
ATOM 770 O O . ARG A 1 95 ? 5.668 6.163 -17.593 1.00 90.44 95 ARG A O 1
ATOM 777 N N . LEU A 1 96 ? 7.521 5.048 -16.987 1.00 88.69 96 LEU A N 1
ATOM 778 C CA . LEU A 1 96 ? 6.813 3.973 -16.281 1.00 88.69 96 LEU A CA 1
ATOM 779 C C . LEU A 1 96 ? 6.056 4.508 -15.058 1.00 88.69 96 LEU A C 1
ATOM 781 O O . LEU A 1 96 ? 4.897 4.157 -14.859 1.00 88.69 96 LEU A O 1
ATOM 785 N N . SER A 1 97 ? 6.676 5.395 -14.278 1.00 87.56 97 SER A N 1
ATOM 786 C CA . SER A 1 97 ? 6.047 6.037 -13.119 1.00 87.56 97 SER A CA 1
ATOM 787 C C . SER A 1 97 ? 4.850 6.911 -13.516 1.00 87.56 97 SER A C 1
ATOM 789 O O . SER A 1 97 ? 3.780 6.825 -12.911 1.00 87.56 97 SER A O 1
ATOM 791 N N . GLU A 1 98 ? 4.984 7.706 -14.580 1.00 91.88 98 GLU A N 1
ATOM 792 C CA . GLU A 1 98 ? 3.892 8.518 -15.132 1.00 91.88 98 GLU A CA 1
ATOM 793 C C . GLU A 1 98 ? 2.733 7.644 -15.624 1.00 91.88 98 GLU A C 1
ATOM 795 O O . GLU A 1 98 ? 1.569 7.925 -15.327 1.00 91.88 98 GLU A O 1
ATOM 800 N N . LYS A 1 99 ? 3.047 6.549 -16.324 1.00 90.44 99 LYS A N 1
ATOM 801 C CA . LYS A 1 99 ? 2.067 5.565 -16.794 1.00 90.44 99 LYS A CA 1
ATOM 802 C C . LYS A 1 99 ? 1.310 4.928 -15.630 1.00 90.44 99 LYS A C 1
ATOM 804 O O . LYS A 1 99 ? 0.083 4.928 -15.653 1.00 90.44 99 LYS A O 1
ATOM 809 N N . LEU A 1 100 ? 2.016 4.459 -14.598 1.00 87.06 100 LEU A N 1
ATOM 810 C CA . LEU A 1 100 ? 1.406 3.906 -13.384 1.00 87.06 100 LEU A CA 1
ATOM 811 C C . LEU A 1 100 ? 0.525 4.937 -12.674 1.00 87.06 100 LEU A C 1
ATOM 813 O O . LEU A 1 100 ? -0.608 4.638 -12.313 1.00 87.06 100 LEU A O 1
ATOM 817 N N . THR A 1 101 ? 1.008 6.170 -12.530 1.00 88.88 101 THR A N 1
ATOM 818 C CA . THR A 1 101 ? 0.249 7.262 -11.902 1.00 88.88 101 THR A CA 1
ATOM 819 C C . THR A 1 101 ? -1.043 7.559 -12.656 1.00 88.88 101 THR A C 1
ATOM 821 O O . THR A 1 101 ? -2.087 7.781 -12.040 1.00 88.88 101 THR A O 1
ATOM 824 N N . ARG A 1 102 ? -0.997 7.540 -13.992 1.00 92.06 102 ARG A N 1
ATOM 825 C CA . ARG A 1 102 ? -2.183 7.710 -14.831 1.00 92.06 102 ARG A CA 1
ATOM 826 C C . ARG A 1 102 ? -3.176 6.564 -14.635 1.00 92.06 102 ARG A C 1
ATOM 828 O O . ARG A 1 102 ? -4.337 6.848 -14.365 1.00 92.06 102 ARG A O 1
ATOM 835 N N . LEU A 1 103 ? -2.722 5.311 -14.695 1.00 89.31 103 LEU A N 1
ATOM 836 C CA . LEU A 1 103 ? -3.579 4.132 -14.505 1.00 89.31 103 LEU A CA 1
ATOM 837 C C . LEU A 1 103 ? -4.233 4.115 -13.115 1.00 89.31 103 LEU A C 1
ATOM 839 O O . LEU A 1 103 ? -5.422 3.840 -12.995 1.00 89.31 103 LEU A O 1
ATOM 843 N N . MET A 1 104 ? -3.491 4.490 -12.067 1.00 85.06 104 MET A N 1
ATOM 844 C CA . MET A 1 104 ? -4.053 4.637 -10.720 1.00 85.06 104 MET A CA 1
ATOM 845 C C . MET A 1 104 ? -5.151 5.706 -10.671 1.00 85.06 104 MET A C 1
ATOM 847 O O . MET A 1 104 ? -6.184 5.490 -10.044 1.00 85.06 104 MET A O 1
ATOM 851 N N . ARG A 1 105 ? -4.962 6.850 -11.343 1.00 88.50 105 ARG A N 1
ATOM 852 C CA . ARG A 1 105 ? -5.978 7.912 -11.405 1.00 88.50 105 ARG A CA 1
ATOM 853 C C . ARG A 1 105 ? -7.214 7.480 -12.190 1.00 88.50 105 ARG A C 1
ATOM 855 O O . ARG A 1 105 ? -8.323 7.815 -11.786 1.00 88.50 105 ARG A O 1
ATOM 862 N N . GLU A 1 106 ? -7.022 6.772 -13.297 1.00 89.94 106 GLU A N 1
ATOM 863 C CA . GLU A 1 106 ? -8.111 6.222 -14.109 1.00 89.94 106 GLU A CA 1
ATOM 864 C C . GLU A 1 106 ? -8.935 5.226 -13.289 1.00 89.94 106 GLU A C 1
ATOM 866 O O . GLU A 1 106 ? -10.144 5.401 -13.182 1.00 89.94 106 GLU A O 1
ATOM 871 N N . SER A 1 107 ? -8.277 4.287 -12.603 1.00 86.31 107 SER A N 1
ATOM 872 C CA . SER A 1 107 ? -8.930 3.347 -11.683 1.00 86.31 107 SER A CA 1
ATOM 873 C C . SER A 1 107 ? -9.674 4.062 -10.548 1.00 86.31 107 SER A C 1
ATOM 875 O O . SER A 1 107 ? -10.840 3.786 -10.294 1.00 86.31 107 SER A O 1
ATOM 877 N N . ALA A 1 108 ? -9.060 5.068 -9.917 1.00 85.50 108 ALA A N 1
ATOM 878 C CA . ALA A 1 108 ? -9.712 5.852 -8.863 1.00 85.50 108 ALA A CA 1
ATOM 879 C C . ALA A 1 108 ? -10.906 6.691 -9.364 1.00 85.50 108 ALA A C 1
ATOM 881 O O . ALA A 1 108 ? -11.748 7.118 -8.571 1.00 85.50 108 ALA A O 1
ATOM 882 N N . SER A 1 109 ? -10.974 6.956 -10.670 1.00 88.12 109 SER A N 1
ATOM 883 C CA . SER A 1 109 ? -12.081 7.676 -11.306 1.00 88.12 109 SER A CA 1
ATOM 884 C C . SER A 1 109 ? -13.183 6.737 -11.808 1.00 88.12 109 SER A C 1
ATOM 886 O O . SER A 1 109 ? -14.226 7.224 -12.242 1.00 88.12 109 SER A O 1
ATOM 888 N N . ASP A 1 110 ? -12.972 5.418 -11.762 1.00 89.88 110 ASP A N 1
ATOM 889 C CA . ASP A 1 110 ? -13.958 4.422 -12.172 1.00 89.88 110 ASP A CA 1
ATOM 890 C C . ASP A 1 110 ? -15.121 4.380 -11.156 1.00 89.88 110 ASP A C 1
ATOM 892 O O . ASP A 1 110 ? -14.895 4.116 -9.969 1.00 89.88 110 ASP A O 1
ATOM 896 N N . PRO A 1 111 ? -16.379 4.601 -11.590 1.00 90.75 111 PRO A N 1
ATOM 897 C CA . PRO A 1 111 ? -17.543 4.561 -10.708 1.00 90.75 111 PRO A CA 1
ATOM 898 C C . PRO A 1 111 ? -17.724 3.234 -9.959 1.00 90.75 111 PRO A C 1
ATOM 900 O O . PRO A 1 111 ? -18.213 3.234 -8.832 1.00 90.75 111 PRO A O 1
ATOM 903 N N . GLN A 1 112 ? -17.342 2.101 -10.557 1.00 87.69 112 GLN A N 1
ATOM 904 C CA . GLN A 1 112 ? -17.434 0.792 -9.905 1.00 87.69 112 GLN A CA 1
ATOM 905 C C . GLN A 1 112 ? -16.407 0.667 -8.781 1.00 87.69 112 GLN A C 1
ATOM 907 O O . GLN A 1 112 ? -16.733 0.175 -7.701 1.00 87.69 112 GLN A O 1
ATOM 912 N N . VAL A 1 113 ? -15.185 1.153 -9.013 1.00 85.56 113 VAL A N 1
ATOM 913 C CA . VAL A 1 113 ? -14.121 1.181 -8.000 1.00 85.56 113 VAL A CA 1
ATOM 914 C C . VAL A 1 113 ? -14.497 2.131 -6.864 1.00 85.56 113 VAL A C 1
ATOM 916 O O . VAL A 1 113 ? -14.334 1.781 -5.698 1.00 85.56 113 VAL A O 1
ATOM 919 N N . GLN A 1 114 ? -15.073 3.295 -7.176 1.00 87.56 114 GLN A N 1
ATOM 920 C CA . GLN A 1 114 ? -15.572 4.235 -6.167 1.00 87.56 114 GLN A CA 1
ATOM 921 C C . GLN A 1 114 ? -16.706 3.640 -5.329 1.00 87.56 114 GLN A C 1
ATOM 923 O O . GLN A 1 114 ? -16.675 3.746 -4.104 1.00 87.56 114 GLN A O 1
ATOM 928 N N . ALA A 1 115 ? -17.676 2.981 -5.967 1.00 90.06 115 ALA A N 1
ATOM 929 C CA . ALA A 1 115 ? -18.774 2.322 -5.266 1.00 90.06 115 ALA A CA 1
ATOM 930 C C . ALA A 1 115 ? -18.268 1.201 -4.345 1.00 90.06 115 ALA A C 1
ATOM 932 O O . ALA A 1 115 ? -18.706 1.100 -3.200 1.00 90.06 115 ALA A O 1
ATOM 933 N N . LEU A 1 116 ? -17.3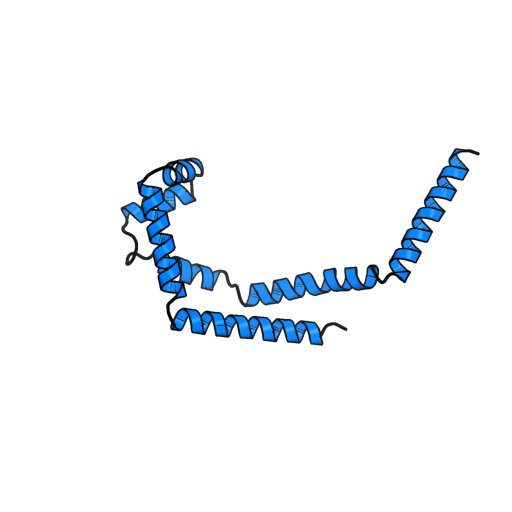09 0.397 -4.817 1.00 86.38 116 LEU A N 1
ATOM 934 C CA . LEU A 1 116 ? -16.673 -0.641 -4.009 1.00 86.38 116 LEU A CA 1
ATOM 935 C C . LEU A 1 116 ? -15.924 -0.039 -2.814 1.00 86.38 116 LEU A C 1
ATOM 937 O O . LEU A 1 116 ? -16.113 -0.488 -1.686 1.00 86.38 116 LEU A O 1
ATOM 941 N N . ALA A 1 117 ? -15.114 0.997 -3.040 1.00 86.56 117 ALA A N 1
ATOM 942 C CA . ALA A 1 117 ? -14.379 1.679 -1.979 1.00 86.56 117 ALA A CA 1
ATOM 943 C C . ALA A 1 117 ? -15.324 2.290 -0.932 1.00 86.56 117 ALA A C 1
ATOM 945 O O . ALA A 1 117 ? -15.078 2.163 0.266 1.00 86.56 117 ALA A O 1
ATOM 946 N N . GLN A 1 118 ? -16.428 2.903 -1.366 1.00 88.19 118 GLN A N 1
ATOM 947 C CA . GLN A 1 118 ? -17.432 3.470 -0.469 1.00 88.19 118 GLN A CA 1
ATOM 948 C C . GLN A 1 118 ? -18.123 2.389 0.370 1.00 88.19 118 GLN A C 1
ATOM 950 O O . GLN A 1 118 ? -18.250 2.555 1.581 1.00 88.19 118 GLN A O 1
ATOM 955 N N . ALA A 1 119 ? -18.520 1.273 -0.247 1.00 89.06 119 ALA A N 1
ATOM 956 C CA . ALA A 1 119 ? -19.120 0.151 0.470 1.00 89.06 119 ALA A CA 1
ATOM 957 C C . ALA A 1 119 ? -18.165 -0.411 1.534 1.00 89.06 119 ALA A C 1
ATOM 959 O O . ALA A 1 119 ? -18.557 -0.591 2.684 1.00 89.06 119 ALA A O 1
ATOM 960 N N . ARG A 1 120 ? -16.886 -0.602 1.187 1.00 86.44 120 ARG A N 1
ATOM 961 C CA . ARG A 1 120 ? -15.861 -1.061 2.137 1.00 86.44 120 ARG A CA 1
ATOM 962 C C . ARG A 1 120 ? -15.635 -0.086 3.281 1.00 86.44 120 ARG A C 1
ATOM 964 O O . ARG A 1 120 ? -15.475 -0.516 4.419 1.00 86.44 120 ARG A O 1
ATOM 971 N N . MET A 1 121 ? -15.625 1.214 2.996 1.00 86.75 121 MET A N 1
ATOM 972 C CA . MET A 1 121 ? -15.484 2.210 4.052 1.00 86.75 121 MET A CA 1
ATOM 973 C C . MET A 1 121 ? -16.654 2.176 5.030 1.00 86.75 121 MET A C 1
ATOM 975 O O . MET A 1 121 ? -16.419 2.258 6.233 1.00 86.7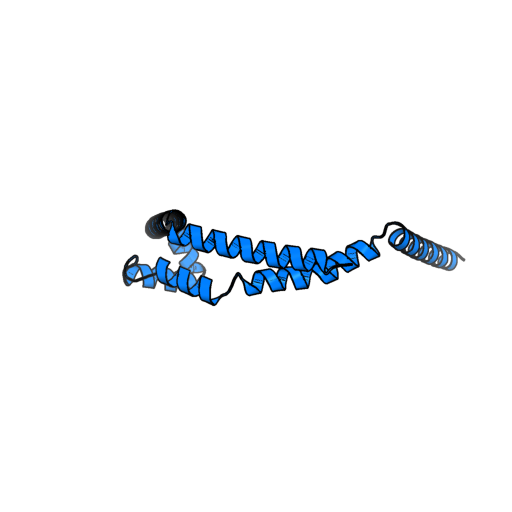5 121 MET A O 1
ATOM 979 N N . GLN A 1 122 ? -17.875 1.983 4.528 1.00 90.38 122 GLN A N 1
ATOM 980 C CA . GLN A 1 122 ? -19.046 1.819 5.383 1.00 90.38 122 GLN A CA 1
ATOM 981 C C . GLN A 1 122 ? -18.928 0.568 6.263 1.00 90.38 122 GLN A C 1
ATOM 983 O O . GLN A 1 122 ? -19.134 0.653 7.465 1.00 90.38 122 GLN A O 1
ATOM 988 N N . GLU A 1 123 ? -18.516 -0.574 5.702 1.00 88.88 123 GLU A N 1
ATOM 989 C CA . GLU A 1 123 ? -18.322 -1.815 6.472 1.00 88.88 123 GLU A CA 1
ATOM 990 C C . GLU A 1 123 ? -17.266 -1.664 7.583 1.00 88.88 123 GLU A C 1
ATOM 992 O O . GLU A 1 123 ? -17.426 -2.207 8.678 1.00 88.88 123 GLU A O 1
ATOM 997 N N . VAL A 1 124 ? -16.186 -0.919 7.319 1.00 88.00 124 VAL A N 1
ATOM 998 C CA . VAL A 1 124 ? -15.166 -0.597 8.327 1.00 88.00 124 VAL A CA 1
ATOM 999 C C . VAL A 1 124 ? -15.747 0.300 9.419 1.00 88.00 124 VAL A C 1
ATOM 1001 O O . VAL A 1 124 ? -15.508 0.043 10.596 1.00 88.00 124 VAL A O 1
ATOM 1004 N N . GLU A 1 125 ? -16.491 1.342 9.053 1.00 86.81 125 GLU A N 1
ATOM 1005 C CA . GLU A 1 125 ? -17.099 2.275 10.007 1.00 86.81 125 GLU A CA 1
ATOM 1006 C C . GLU A 1 125 ? -18.141 1.589 10.897 1.00 86.81 125 GLU A C 1
ATOM 1008 O O . GLU A 1 125 ? -18.146 1.802 12.112 1.00 86.81 125 GLU A O 1
ATOM 1013 N N . ASP A 1 126 ? -18.954 0.704 10.324 1.00 91.94 126 ASP A N 1
ATOM 1014 C CA . ASP A 1 126 ? -19.938 -0.090 11.054 1.00 91.94 126 ASP A CA 1
ATOM 1015 C C . ASP A 1 126 ? -19.247 -1.023 12.068 1.00 91.94 126 ASP A C 1
ATOM 1017 O O . ASP A 1 126 ? -19.619 -1.057 13.245 1.00 91.94 126 ASP A O 1
ATOM 1021 N N . ASP A 1 127 ? -18.195 -1.737 11.646 1.00 87.38 127 ASP A N 1
ATOM 1022 C CA . ASP A 1 127 ? -17.425 -2.631 12.522 1.00 87.38 127 ASP A CA 1
ATOM 1023 C C . ASP A 1 127 ? -16.674 -1.855 13.625 1.00 87.38 127 ASP A C 1
ATOM 1025 O O . ASP A 1 127 ? -16.600 -2.316 14.768 1.00 87.38 127 ASP A O 1
ATOM 1029 N N . LEU A 1 128 ? -16.124 -0.673 13.318 1.00 85.62 128 LEU A N 1
ATOM 1030 C CA . LEU A 1 128 ? -15.469 0.190 14.310 1.00 85.62 128 LEU A CA 1
ATOM 1031 C C . LEU A 1 128 ? -16.472 0.760 15.318 1.00 85.62 128 LEU A C 1
ATOM 1033 O O . LEU A 1 128 ? -16.191 0.766 16.516 1.00 85.62 128 LEU A O 1
ATOM 1037 N N . SER A 1 129 ? -17.651 1.175 14.858 1.00 87.06 129 SER A N 1
ATOM 1038 C CA . SER A 1 129 ? -18.728 1.670 15.721 1.00 87.06 129 SER A CA 1
ATOM 1039 C C . SER A 1 129 ? -19.244 0.573 16.655 1.00 87.06 129 SER A C 1
ATOM 1041 O O . SER A 1 129 ? -19.494 0.816 17.835 1.00 87.06 129 SER A O 1
ATOM 1043 N N . ALA A 1 130 ? -19.360 -0.663 16.159 1.00 87.75 130 ALA A N 1
ATOM 1044 C CA . ALA A 1 130 ? -19.721 -1.815 16.979 1.00 87.75 130 ALA A CA 1
ATOM 1045 C C . ALA A 1 130 ? -18.660 -2.115 18.052 1.00 87.75 130 ALA A C 1
ATOM 1047 O O . ALA A 1 130 ? -19.010 -2.449 19.185 1.00 87.75 130 ALA A O 1
ATOM 1048 N N . LEU A 1 131 ? -17.370 -1.963 17.726 1.00 83.44 131 LEU A N 1
ATOM 1049 C CA . LEU A 1 131 ? -16.294 -2.070 18.712 1.00 83.44 131 LEU A CA 1
ATOM 1050 C C . LEU A 1 131 ? -16.371 -0.971 19.772 1.00 83.44 131 LEU A C 1
ATOM 1052 O O . LEU A 1 131 ? -16.209 -1.274 20.951 1.00 83.44 131 LEU A O 1
ATOM 1056 N N . GLU A 1 132 ? -16.633 0.275 19.379 1.00 79.44 132 GLU A N 1
ATOM 1057 C CA . GLU A 1 132 ? -16.786 1.391 20.318 1.00 79.44 132 GLU A CA 1
ATOM 1058 C C . GLU A 1 132 ? -17.935 1.142 21.304 1.00 79.44 132 GLU A C 1
ATOM 1060 O O . GLU A 1 132 ? -17.762 1.324 22.505 1.00 79.44 132 GLU A O 1
ATOM 1065 N N . GLN A 1 133 ? -19.074 0.635 20.825 1.00 82.75 133 GLN A N 1
ATOM 1066 C CA . GLN A 1 133 ? -20.227 0.298 21.670 1.00 82.75 133 GLN A CA 1
ATOM 1067 C C . GLN A 1 133 ? -19.988 -0.917 22.581 1.00 82.75 133 GLN A C 1
ATOM 1069 O O . GLN A 1 133 ? -20.639 -1.048 23.618 1.00 82.75 133 GLN A O 1
ATOM 1074 N N . ALA A 1 134 ? -19.093 -1.827 22.189 1.00 77.44 134 ALA A N 1
ATOM 1075 C CA . ALA A 1 134 ? -18.744 -3.019 22.961 1.00 77.44 134 ALA A CA 1
ATOM 1076 C C . ALA A 1 134 ? -17.647 -2.765 24.010 1.00 77.44 134 ALA A C 1
ATOM 1078 O O . ALA A 1 134 ? -17.443 -3.601 24.897 1.00 77.44 134 ALA A O 1
ATOM 1079 N N . LEU A 1 135 ? -16.928 -1.645 23.907 1.00 65.62 135 LEU A N 1
ATOM 1080 C CA . LEU A 1 135 ? -15.935 -1.229 24.889 1.00 65.62 135 LEU A CA 1
ATOM 1081 C C . LEU A 1 135 ? -16.648 -0.546 26.078 1.00 65.62 135 LEU A C 1
ATOM 1083 O O . LEU A 1 135 ? -17.421 0.385 25.861 1.00 65.62 135 LEU A O 1
ATOM 1087 N N . PRO A 1 136 ? -16.431 -1.013 27.323 1.00 56.12 136 PRO A N 1
ATOM 1088 C CA . PRO A 1 136 ? -17.051 -0.444 28.521 1.00 56.12 136 PRO A CA 1
ATOM 1089 C C . PRO A 1 136 ? -16.496 0.934 28.908 1.00 56.12 136 PRO A C 1
ATOM 1091 O O . PRO A 1 136 ? -15.325 1.244 28.565 1.00 56.12 136 PRO A O 1
#